Protein AF-A0A8J4DM90-F1 (afdb_monomer)

pLDDT: mean 72.05, std 23.22, range [32.38, 97.81]

Mean predicted aligned error: 19.0 Å

Organism: NCBI:txid741659

InterPro domains:
  IPR013784 Carbohydrate-binding-like fold [SSF49452] (76-162)

Radius of gyration: 31.84 Å; Cα contacts (8 Å, |Δi|>4): 241; chains: 1; bounding box: 127×38×53 Å

Secondary structure (DSSP, 8-state):
--------------------------------S---S-SSS---------------------------------TT--EEEEEEEE-TTS-B-TT-EEEEEE-TTPPPPSSS-EE--TTSEEEEEE-SEEEEEEEE-TTS--EEEEEEEE-TT-EEE--EE--

Nearest PDB structures (foldseek):
  6hif-assembly1_Y  TM=7.312E-01  e=2.676E-05  Candidatus Kuenenia stuttgartensis
  3e8v-assembly1_A  TM=6.995E-01  e=7.214E-04  Bacteroides fragilis NCTC 9343
  2bum-assembly1_B  TM=6.999E-01  e=2.292E-03  Acinetobacter baylyi ADP1
  3t63-assembly1_N  TM=6.522E-01  e=2.042E-03  Pseudomonas putida
  3mi1-assembly1_M  TM=6.617E-01  e=2.726E-03  Pseudomonas putida

Foldseek 3Di:
DDDDDDDDDDDDDDDDDDDDDDDPPPDDDDDPDPDPDPDPDDDDDDDDPDDDDDPDPDDPCDPPCVPPPPVPCPPQAWFKEKEFEAEPVRAGAFQKWKAKDFDDPADDFPDGTDTAHPRRMDMDTGHFGWIKIWIGGDPGDIDIFDRDTGHGPYYHYTYHYDD

Solvent-accessible surface area (backbone atoms only — not comparable to full-atom values): 10918 Å² total; per-residue (Å²): 143,84,87,89,85,84,86,82,84,83,89,83,82,84,90,78,89,78,82,88,82,80,86,87,74,84,80,83,76,91,80,82,89,83,82,83,90,85,89,84,85,83,83,82,92,74,90,77,89,81,80,86,85,83,91,74,91,85,72,100,71,70,82,80,75,73,71,73,61,73,62,72,80,55,78,81,40,46,8,34,43,32,36,39,32,24,38,76,87,65,46,54,37,45,57,19,38,37,28,71,40,59,46,88,89,25,62,85,69,95,64,82,60,48,65,21,38,82,74,4,35,43,75,46,78,41,66,50,33,35,28,38,32,36,38,28,44,75,96,56,71,74,40,80,48,72,77,43,79,36,45,54,74,41,76,45,80,57,72,45,72,46,127

Sequence (163 aa):
MVPPLGRADPGGGTAVRARASDAVTIRGGAMRSLMLLLVAVGVLTLGGCGAGGGSGPGDPEAPVSDASASRPAGPAGRGSVSGRVLGADGAPVAGALVQPSGVGDAPPVPELAVTTGVDGTYRWSLAPGTYQFTVTPAGGAPTEAGPVTVTAGDTVTLDVRLR

Structure (mmCIF, N/CA/C/O backbone):
data_AF-A0A8J4DM90-F1
#
_entry.id   AF-A0A8J4DM90-F1
#
loop_
_atom_site.group_PDB
_atom_site.id
_atom_site.type_symbol
_atom_site.label_atom_id
_atom_site.label_alt_id
_atom_site.label_comp_id
_atom_site.label_asym_id
_atom_site.label_entity_id
_atom_site.label_seq_id
_atom_site.pdbx_PDB_ins_code
_atom_site.Cartn_x
_atom_site.Cartn_y
_atom_site.Cartn_z
_atom_site.occupancy
_atom_site.B_iso_or_equiv
_atom_site.auth_seq_id
_atom_site.auth_comp_id
_atom_site.auth_asym_id
_atom_site.auth_atom_id
_atom_site.pdbx_PDB_model_num
ATOM 1 N N . MET A 1 1 ? 68.468 -2.203 1.927 1.00 53.66 1 MET A N 1
ATOM 2 C CA . MET A 1 1 ? 68.413 -3.674 1.805 1.00 53.66 1 MET A CA 1
ATOM 3 C C . MET A 1 1 ? 66.953 -4.098 1.903 1.00 53.66 1 MET A C 1
ATOM 5 O O . MET A 1 1 ? 66.402 -4.038 2.989 1.00 53.66 1 MET A O 1
ATOM 9 N N . VAL A 1 2 ? 66.317 -4.409 0.768 1.00 55.75 2 VAL A N 1
ATOM 10 C CA . VAL A 1 2 ? 64.961 -4.986 0.663 1.00 55.75 2 VAL A CA 1
ATOM 11 C C . VAL A 1 2 ? 64.993 -5.971 -0.517 1.00 55.75 2 VAL A C 1
ATOM 13 O O . VAL A 1 2 ? 65.257 -5.522 -1.632 1.00 55.75 2 VAL A O 1
ATOM 16 N N . PRO A 1 3 ? 64.810 -7.288 -0.303 1.00 57.16 3 PRO A N 1
ATOM 17 C CA . PRO A 1 3 ? 64.552 -8.258 -1.364 1.00 57.16 3 PRO A CA 1
ATOM 18 C C . PRO A 1 3 ? 63.030 -8.522 -1.542 1.00 57.16 3 PRO A C 1
ATOM 20 O O . PRO A 1 3 ? 62.227 -7.984 -0.781 1.00 57.16 3 PRO A O 1
ATOM 23 N N . PRO A 1 4 ? 62.623 -9.275 -2.587 1.00 69.06 4 PRO A N 1
ATOM 24 C CA . PRO A 1 4 ? 61.462 -8.951 -3.424 1.00 69.06 4 PRO A CA 1
ATOM 25 C C . PRO A 1 4 ? 60.243 -9.878 -3.254 1.00 69.06 4 PRO A C 1
ATOM 27 O O . PRO A 1 4 ? 60.351 -10.994 -2.758 1.00 69.06 4 PRO A O 1
ATOM 30 N N . LEU A 1 5 ? 59.099 -9.450 -3.795 1.00 58.00 5 LEU A N 1
ATOM 31 C CA . LEU A 1 5 ? 57.952 -10.298 -4.150 1.00 58.00 5 LEU A CA 1
ATOM 32 C C . LEU A 1 5 ? 57.612 -9.937 -5.608 1.00 58.00 5 LEU A C 1
ATOM 34 O O . LEU A 1 5 ? 57.323 -8.784 -5.903 1.00 58.00 5 LEU A O 1
ATOM 38 N N . GLY A 1 6 ? 57.810 -10.788 -6.612 1.00 44.81 6 GLY A N 1
ATOM 39 C CA . GLY A 1 6 ? 57.263 -12.136 -6.725 1.00 44.81 6 GLY A CA 1
ATOM 40 C C . GLY A 1 6 ? 56.086 -12.072 -7.704 1.00 44.81 6 GLY A C 1
ATOM 41 O O . GLY A 1 6 ? 54.938 -12.056 -7.278 1.00 44.81 6 GLY A O 1
ATOM 42 N N . ARG A 1 7 ? 56.359 -11.944 -9.013 1.00 46.97 7 ARG A N 1
ATOM 43 C CA . ARG A 1 7 ? 55.323 -12.028 -10.056 1.00 46.97 7 ARG A CA 1
ATOM 44 C C . ARG A 1 7 ? 55.176 -13.487 -10.480 1.00 46.97 7 ARG A C 1
ATOM 46 O O . ARG A 1 7 ? 56.105 -14.050 -11.051 1.00 46.97 7 ARG A O 1
ATOM 53 N N . ALA A 1 8 ? 54.017 -14.059 -10.177 1.00 49.28 8 ALA A N 1
ATOM 54 C CA . ALA A 1 8 ? 53.560 -15.339 -10.692 1.00 49.28 8 ALA A CA 1
ATOM 55 C C . ALA A 1 8 ? 52.842 -15.136 -12.040 1.00 49.28 8 ALA A C 1
ATOM 57 O O . ALA A 1 8 ? 51.947 -14.302 -12.162 1.00 49.28 8 ALA A O 1
ATOM 58 N N . ASP A 1 9 ? 53.287 -15.898 -13.029 1.00 48.28 9 ASP A N 1
ATOM 59 C CA . ASP A 1 9 ? 52.577 -16.333 -14.243 1.00 48.28 9 ASP A CA 1
ATOM 60 C C . ASP A 1 9 ? 51.888 -17.692 -13.908 1.00 48.28 9 ASP A C 1
ATOM 62 O O . ASP A 1 9 ? 52.135 -18.196 -12.805 1.00 48.28 9 ASP A O 1
ATOM 66 N N . PRO A 1 10 ? 51.201 -18.447 -14.794 1.00 60.38 10 PRO A N 1
ATOM 67 C CA . PRO A 1 10 ? 50.248 -18.191 -15.890 1.00 60.38 10 PRO A CA 1
ATOM 68 C C . PRO A 1 10 ? 48.905 -18.963 -15.719 1.00 60.38 10 PRO A C 1
ATOM 70 O O . PRO A 1 10 ? 48.790 -19.894 -14.927 1.00 60.38 10 PRO A O 1
ATOM 73 N N . GLY A 1 11 ? 47.946 -18.713 -16.623 1.00 40.47 11 GLY A N 1
ATOM 74 C CA . GLY A 1 11 ? 47.252 -19.810 -17.323 1.00 40.47 11 GLY A CA 1
ATOM 75 C C . GLY A 1 11 ? 45.833 -20.213 -16.888 1.00 40.47 11 GLY A C 1
ATOM 76 O O . GLY A 1 11 ? 45.528 -20.358 -15.711 1.00 40.47 11 GLY A O 1
ATOM 77 N N . GLY A 1 12 ? 45.001 -20.526 -17.891 1.00 38.34 12 GLY A N 1
ATOM 78 C CA . GLY A 1 12 ? 43.981 -21.576 -17.766 1.00 38.34 12 GLY A CA 1
ATOM 79 C C . GLY A 1 12 ? 42.575 -21.253 -18.281 1.00 38.34 12 GLY A C 1
ATOM 80 O O . GLY A 1 12 ? 41.860 -20.465 -17.677 1.00 38.34 12 GLY A O 1
ATOM 81 N N . GLY A 1 13 ? 42.148 -21.980 -19.322 1.00 40.53 13 GLY A N 1
ATOM 82 C CA . GLY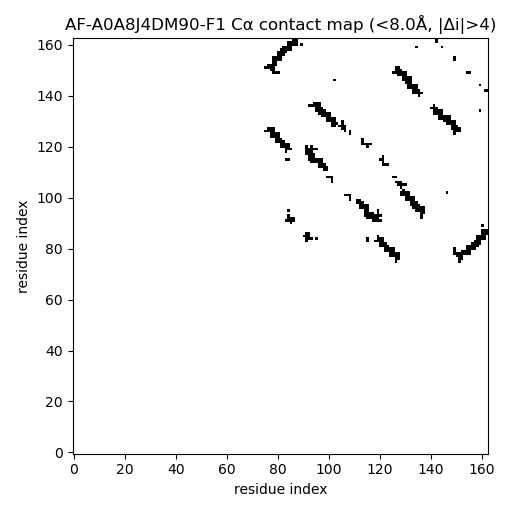 A 1 13 ? 40.737 -22.334 -19.558 1.00 40.53 13 GLY A CA 1
ATOM 83 C C . GLY A 1 13 ? 40.024 -21.495 -20.623 1.00 40.53 13 GLY A C 1
ATOM 84 O O . GLY A 1 13 ? 39.423 -20.482 -20.308 1.00 40.53 13 GLY A O 1
ATOM 85 N N . THR A 1 14 ? 40.179 -21.744 -21.926 1.00 41.62 14 THR A N 1
ATOM 86 C CA . THR A 1 14 ? 39.441 -22.730 -22.751 1.00 41.62 14 THR A CA 1
ATOM 87 C C . THR A 1 14 ? 37.936 -22.832 -22.506 1.00 41.62 14 THR A C 1
ATOM 89 O O . THR A 1 14 ? 37.507 -23.020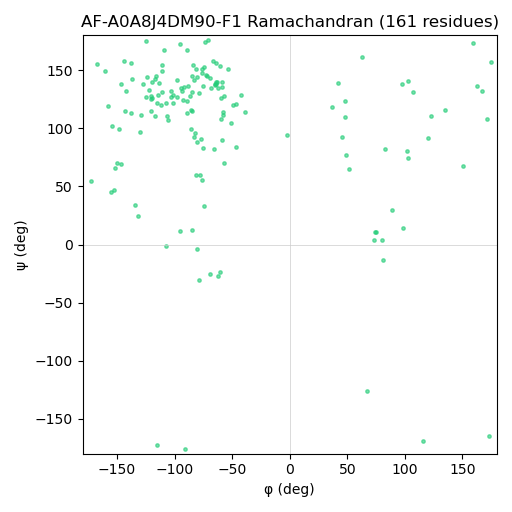 -21.375 1.00 41.62 14 THR A O 1
ATOM 92 N N . ALA A 1 15 ? 37.230 -22.969 -23.637 1.00 46.28 15 ALA A N 1
ATOM 93 C CA . ALA A 1 15 ? 35.966 -23.683 -23.836 1.00 46.28 15 ALA A CA 1
ATOM 94 C C . ALA A 1 15 ? 34.682 -22.827 -23.800 1.00 46.28 15 ALA A C 1
ATOM 96 O O . ALA A 1 15 ? 34.514 -22.014 -22.911 1.00 46.28 15 ALA A O 1
ATOM 97 N N . VAL A 1 16 ? 33.663 -22.980 -24.653 1.00 38.94 16 VAL A N 1
ATOM 98 C CA . VAL A 1 16 ? 33.408 -23.674 -25.935 1.00 38.94 16 VAL A CA 1
ATOM 99 C C . VAL A 1 16 ? 31.875 -23.727 -26.038 1.00 38.94 16 VAL A C 1
ATOM 101 O O . VAL A 1 16 ? 31.250 -24.138 -25.070 1.00 38.94 16 VAL A O 1
ATOM 104 N N . ARG A 1 17 ? 31.313 -23.434 -27.229 1.00 38.56 17 ARG A N 1
ATOM 105 C CA . ARG A 1 17 ? 29.996 -23.912 -27.741 1.00 38.56 17 ARG A CA 1
ATOM 106 C C . ARG A 1 17 ? 28.736 -23.491 -26.948 1.00 38.56 17 ARG A C 1
ATOM 108 O O . ARG A 1 17 ? 28.794 -23.142 -25.791 1.00 38.56 17 ARG A O 1
ATOM 115 N N . ALA A 1 18 ? 27.518 -23.528 -27.473 1.00 33.78 18 ALA A N 1
ATOM 116 C CA . ALA A 1 18 ? 26.964 -23.635 -28.815 1.00 33.78 18 ALA A CA 1
ATOM 117 C C . ALA A 1 18 ? 25.465 -23.287 -28.715 1.00 33.78 18 ALA A C 1
ATOM 119 O O . ALA A 1 18 ? 24.850 -23.476 -27.675 1.00 33.78 18 ALA A O 1
ATOM 120 N N . ARG A 1 19 ? 24.923 -22.831 -29.848 1.00 36.88 19 ARG A N 1
ATOM 121 C CA . ARG A 1 19 ? 23.629 -23.195 -30.453 1.00 36.88 19 ARG A CA 1
ATOM 122 C C . ARG A 1 19 ? 22.416 -23.463 -29.543 1.00 36.88 19 ARG A C 1
ATOM 124 O O . ARG A 1 19 ? 22.345 -24.485 -28.882 1.00 36.88 19 ARG A O 1
ATOM 131 N N . ALA A 1 20 ? 21.413 -22.611 -29.770 1.00 43.59 20 ALA A N 1
ATOM 132 C CA . ALA A 1 20 ? 20.047 -22.941 -30.194 1.00 43.59 20 ALA A CA 1
ATOM 133 C C . ALA A 1 20 ? 19.299 -24.056 -29.458 1.00 43.59 20 ALA A C 1
ATOM 135 O O . ALA A 1 20 ? 19.680 -25.216 -29.553 1.00 43.59 20 ALA A O 1
ATOM 136 N N . SER A 1 21 ? 18.129 -23.723 -28.913 1.00 40.28 21 SER A N 1
ATOM 137 C CA . SER A 1 21 ? 16.966 -24.618 -28.877 1.00 40.28 21 SER A CA 1
ATOM 138 C C . SER A 1 21 ? 15.686 -23.788 -28.703 1.00 40.28 21 SER A C 1
ATOM 140 O O . SER A 1 21 ? 15.563 -23.040 -27.741 1.00 40.28 21 SER A O 1
ATOM 142 N N . ASP A 1 22 ? 14.811 -23.907 -29.702 1.00 41.81 22 ASP A N 1
ATOM 143 C CA . ASP A 1 22 ? 13.343 -23.847 -29.686 1.00 41.81 22 ASP A CA 1
ATOM 144 C C . ASP A 1 22 ? 12.628 -22.702 -28.938 1.00 41.81 22 ASP A C 1
ATOM 146 O O . ASP A 1 22 ? 12.614 -22.615 -27.719 1.00 41.81 22 ASP A O 1
ATOM 150 N N . ALA A 1 23 ? 11.979 -21.750 -29.613 1.00 37.34 23 ALA A N 1
ATOM 151 C CA . ALA A 1 23 ? 10.752 -21.934 -30.401 1.00 37.34 23 ALA A CA 1
ATOM 152 C C . ALA A 1 23 ? 9.611 -22.638 -29.635 1.00 37.34 23 ALA A C 1
ATOM 154 O O . ALA A 1 23 ? 9.123 -23.684 -30.049 1.00 37.34 23 ALA A O 1
ATOM 155 N N . VAL A 1 24 ? 9.077 -22.004 -28.584 1.00 37.19 24 VAL A N 1
ATOM 156 C CA . VAL A 1 24 ? 7.698 -22.289 -28.144 1.00 37.19 24 VAL A CA 1
ATOM 157 C C . VAL A 1 24 ? 6.733 -21.610 -29.119 1.00 37.19 24 VAL A C 1
ATOM 159 O O . VAL A 1 24 ? 6.261 -20.493 -28.932 1.00 37.19 24 VAL A O 1
ATOM 162 N N . THR A 1 25 ? 6.480 -22.310 -30.224 1.00 32.47 25 THR A N 1
ATOM 163 C CA . THR A 1 25 ? 5.316 -22.098 -31.084 1.00 32.47 25 THR A CA 1
ATOM 164 C C . THR A 1 25 ? 4.147 -22.855 -30.460 1.00 32.47 25 THR A C 1
ATOM 166 O O . THR A 1 25 ? 3.981 -24.046 -30.708 1.00 32.47 25 THR A O 1
ATOM 169 N N . ILE A 1 26 ? 3.302 -22.178 -29.679 1.00 49.06 26 ILE A N 1
ATOM 170 C CA . ILE A 1 26 ? 1.935 -22.665 -29.461 1.00 49.06 26 ILE A CA 1
ATOM 171 C C . ILE A 1 26 ? 1.101 -22.182 -30.646 1.00 49.06 26 ILE A C 1
ATOM 173 O O . ILE A 1 26 ? 0.608 -21.057 -30.702 1.00 49.06 26 ILE A O 1
ATOM 177 N N . ARG A 1 27 ? 1.016 -23.053 -31.654 1.00 42.06 27 ARG A N 1
ATOM 178 C CA . ARG A 1 27 ? -0.022 -23.017 -32.684 1.00 42.06 27 ARG A CA 1
ATOM 179 C C . ARG A 1 27 ? -1.361 -23.379 -32.042 1.00 42.06 27 ARG A C 1
ATOM 181 O O . ARG A 1 27 ? -1.460 -24.398 -31.370 1.00 42.06 27 ARG A O 1
ATOM 188 N N . GLY A 1 28 ? -2.387 -22.605 -32.380 1.00 34.28 28 GLY A N 1
ATOM 189 C CA . GLY A 1 28 ? -3.797 -22.922 -32.150 1.00 34.28 28 GLY A CA 1
ATOM 190 C C . GLY A 1 28 ? -4.464 -21.830 -31.321 1.00 34.28 28 GLY A C 1
ATOM 191 O O . GLY A 1 28 ? -4.155 -21.662 -30.158 1.00 34.28 28 GLY A O 1
ATOM 192 N N . GLY A 1 29 ? -5.364 -21.011 -31.835 1.00 32.38 29 GLY A N 1
ATOM 193 C CA . GLY A 1 29 ? -6.030 -20.993 -33.122 1.00 32.38 29 GLY A CA 1
ATOM 194 C C . GLY A 1 29 ? -7.183 -20.004 -32.980 1.00 32.38 29 GLY A C 1
ATOM 195 O O . GLY A 1 29 ? -7.903 -20.041 -31.994 1.00 32.38 29 GLY A O 1
ATOM 196 N N . ALA A 1 30 ? -7.304 -19.102 -33.949 1.00 45.19 30 ALA A N 1
ATOM 197 C CA . ALA A 1 30 ? -8.542 -18.414 -34.303 1.00 45.19 30 ALA A CA 1
ATOM 198 C C . ALA A 1 30 ? -9.375 -17.767 -33.173 1.00 45.19 30 ALA A C 1
ATOM 200 O O . ALA A 1 30 ? -10.470 -18.223 -32.881 1.00 45.19 30 ALA A O 1
ATOM 201 N N . MET A 1 31 ? -8.958 -16.603 -32.668 1.00 42.41 31 MET A N 1
ATOM 202 C CA . MET A 1 31 ? -9.937 -15.522 -32.443 1.00 42.41 31 MET A CA 1
ATOM 203 C C . MET A 1 31 ? -9.283 -14.140 -32.515 1.00 42.41 31 MET A C 1
ATOM 205 O O . MET A 1 31 ? -9.479 -13.257 -31.688 1.00 42.41 31 MET A O 1
ATOM 209 N N . ARG A 1 32 ? -8.469 -13.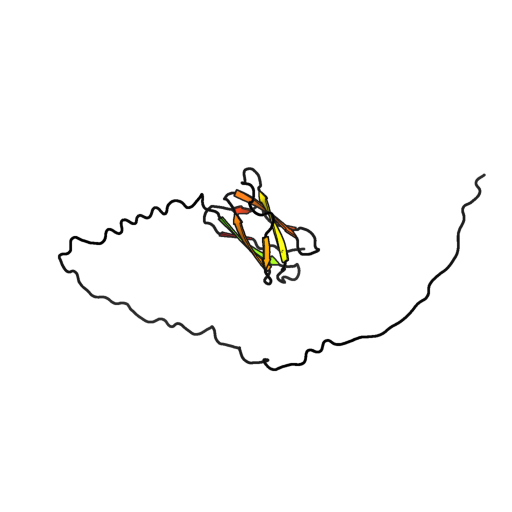941 -33.556 1.00 51.19 32 ARG A N 1
ATOM 210 C CA . ARG A 1 32 ? -8.226 -12.590 -34.061 1.00 51.19 32 ARG A CA 1
ATOM 211 C C . ARG A 1 32 ? -9.581 -12.088 -34.574 1.00 51.19 32 ARG A C 1
ATOM 213 O O . ARG A 1 32 ? -10.257 -12.819 -35.291 1.00 51.19 32 ARG A O 1
ATOM 220 N N . SER A 1 33 ? -9.906 -10.831 -34.299 1.00 45.25 33 SER A N 1
ATOM 221 C CA . SER A 1 33 ? -10.720 -10.000 -35.200 1.00 45.25 33 SER A CA 1
ATOM 222 C C . SER A 1 33 ? -12.229 -9.819 -34.967 1.00 45.25 33 SER A C 1
ATOM 224 O O . SER A 1 33 ? -12.865 -9.261 -35.857 1.00 45.25 33 SER A O 1
ATOM 226 N N . LEU A 1 34 ? -12.828 -10.155 -33.817 1.00 46.47 34 LEU A N 1
ATOM 227 C CA . LEU A 1 34 ? -14.250 -9.814 -33.615 1.00 46.47 34 LEU A CA 1
ATOM 228 C C . LEU A 1 34 ? -14.652 -9.564 -32.156 1.00 46.47 34 LEU A C 1
ATOM 230 O O . LEU A 1 34 ? -15.398 -10.340 -31.578 1.00 46.47 34 LEU A O 1
ATOM 234 N N . MET A 1 35 ? -14.194 -8.456 -31.570 1.00 39.84 35 MET A N 1
ATOM 235 C CA . MET A 1 35 ? -14.988 -7.758 -30.544 1.00 39.84 35 MET A CA 1
ATOM 236 C C . MET A 1 35 ? -14.600 -6.273 -30.453 1.00 39.84 35 MET A C 1
ATOM 238 O O . MET A 1 35 ? -14.391 -5.706 -29.386 1.00 39.84 35 MET A O 1
ATOM 242 N N . LEU A 1 36 ? -14.468 -5.636 -31.618 1.00 45.75 36 LEU A N 1
ATOM 243 C CA . LEU A 1 36 ? -14.658 -4.194 -31.735 1.00 45.75 36 LEU A CA 1
ATOM 244 C C . LEU A 1 36 ? -16.125 -3.881 -31.363 1.00 45.75 36 LEU A C 1
ATOM 246 O O . LEU A 1 36 ? -17.028 -4.571 -31.828 1.00 45.75 36 LEU A O 1
ATOM 250 N N . LEU A 1 37 ? -16.348 -2.781 -30.633 1.00 42.59 37 LEU A N 1
ATOM 251 C CA . LEU A 1 37 ? -17.508 -1.890 -30.840 1.00 42.59 37 LEU A CA 1
ATOM 252 C C . LEU A 1 37 ? -18.858 -2.141 -30.109 1.00 42.59 37 LEU A C 1
ATOM 254 O O . LEU A 1 37 ? -19.881 -1.733 -30.649 1.00 42.59 37 LEU A O 1
ATOM 258 N N . LEU A 1 38 ? -18.934 -2.721 -28.897 1.00 44.75 38 LEU A N 1
ATOM 259 C CA . LEU A 1 38 ? -20.253 -3.014 -28.269 1.00 44.75 38 LEU A CA 1
ATOM 260 C C . LEU A 1 38 ? -20.473 -2.664 -26.777 1.00 44.75 38 LEU A C 1
ATOM 262 O O . LEU A 1 38 ? -21.244 -3.340 -26.108 1.00 44.75 38 LEU A O 1
ATOM 266 N N . VAL A 1 39 ? -19.896 -1.584 -26.231 1.00 43.72 39 VAL A N 1
ATOM 267 C CA . VAL A 1 39 ? -20.332 -1.078 -24.895 1.00 43.72 39 VAL A CA 1
ATOM 268 C C . VAL A 1 39 ? -20.586 0.439 -24.880 1.00 43.72 39 VAL A C 1
ATOM 270 O O . VAL A 1 39 ? -20.505 1.087 -23.846 1.00 43.72 39 VAL A O 1
ATOM 273 N N . ALA A 1 40 ? -20.898 1.035 -26.036 1.00 44.91 40 ALA A N 1
ATOM 274 C CA . ALA A 1 40 ? -21.134 2.480 -26.148 1.00 44.91 40 ALA A CA 1
ATOM 275 C C . ALA A 1 40 ? -22.607 2.897 -26.365 1.00 44.91 40 ALA A C 1
ATOM 277 O O . ALA A 1 40 ? -22.861 4.093 -26.452 1.00 44.91 40 ALA A O 1
ATOM 278 N N . VAL A 1 41 ? -23.592 1.985 -26.469 1.00 52.06 41 VAL A N 1
ATOM 279 C CA . VAL A 1 41 ? -24.961 2.372 -26.907 1.00 52.06 41 VAL A CA 1
ATOM 280 C C . VAL A 1 41 ? -26.102 1.564 -26.256 1.00 52.06 41 VAL A C 1
ATOM 282 O O . VAL A 1 41 ? -26.812 0.815 -26.916 1.00 52.06 41 VAL A O 1
ATOM 285 N N . GLY A 1 42 ? -26.349 1.743 -24.960 1.00 44.09 42 GLY A N 1
ATOM 286 C CA . GLY A 1 42 ? -27.602 1.293 -24.330 1.00 44.09 42 GLY A CA 1
ATOM 287 C C . GLY A 1 42 ? -27.500 1.446 -22.821 1.00 44.09 42 GLY A C 1
ATOM 288 O O . GLY A 1 42 ? -26.693 0.773 -22.202 1.00 44.09 42 GLY A O 1
ATOM 289 N N . VAL A 1 43 ? -28.175 2.392 -22.176 1.00 50.50 43 VAL A N 1
ATOM 290 C CA . VAL A 1 43 ? -29.637 2.501 -22.059 1.00 50.50 43 VAL A CA 1
ATOM 291 C C . VAL A 1 43 ? -29.987 3.996 -21.990 1.00 50.50 43 VAL A C 1
ATOM 293 O O . VAL A 1 43 ? -29.622 4.682 -21.045 1.00 50.50 43 VAL A O 1
ATOM 296 N N . LEU A 1 44 ? -30.410 4.612 -23.094 1.00 47.12 44 LEU A N 1
ATOM 297 C CA . LEU A 1 44 ? -31.807 4.893 -23.450 1.00 47.12 44 LEU A CA 1
ATOM 298 C C . LEU A 1 44 ? -32.661 5.465 -22.300 1.00 47.12 44 LEU A C 1
ATOM 300 O O . LEU A 1 44 ? -33.296 4.753 -21.528 1.00 47.12 44 LEU A O 1
ATOM 304 N N . THR A 1 45 ? -32.692 6.793 -22.258 1.00 56.22 45 THR A N 1
ATOM 305 C CA . THR A 1 45 ? -33.640 7.637 -21.535 1.00 56.22 45 THR A CA 1
ATOM 306 C C . THR A 1 45 ? -35.078 7.378 -22.002 1.00 56.22 45 THR A C 1
ATOM 308 O O . THR A 1 45 ? -35.467 7.808 -23.087 1.00 56.22 45 THR A O 1
ATOM 311 N N . LEU A 1 46 ? -35.883 6.724 -21.167 1.00 63.56 46 LEU A N 1
ATOM 312 C CA . LEU A 1 46 ? -37.342 6.861 -21.147 1.00 63.56 46 LEU A CA 1
ATOM 313 C C . LEU A 1 46 ? -37.671 7.364 -19.733 1.00 63.56 46 LEU A C 1
ATOM 315 O O . LEU A 1 46 ? -37.296 6.739 -18.753 1.00 63.56 46 LEU A O 1
ATOM 319 N N . GLY A 1 47 ? -38.200 8.569 -19.544 1.00 54.28 47 GLY A N 1
ATOM 320 C CA . GLY A 1 47 ? -39.523 8.933 -20.033 1.00 54.28 47 GLY A CA 1
ATOM 321 C C . GLY A 1 47 ? -40.552 8.432 -19.021 1.00 54.28 47 GLY A C 1
ATOM 322 O O . GLY A 1 47 ? -41.098 7.350 -19.190 1.00 54.28 47 GLY A O 1
ATOM 323 N N . GLY A 1 48 ? -40.773 9.200 -17.950 1.00 44.22 48 GLY A N 1
ATOM 324 C CA . GLY A 1 48 ? -41.687 8.817 -16.875 1.00 44.22 48 GLY A CA 1
ATOM 325 C C . GLY A 1 48 ? -41.915 9.914 -15.835 1.00 44.22 48 GLY A C 1
ATOM 326 O O . GLY A 1 48 ? -41.719 9.679 -14.650 1.00 44.22 48 GLY A O 1
ATOM 327 N N . CYS A 1 49 ? -42.335 11.114 -16.250 1.00 55.88 49 CYS A N 1
ATOM 328 C CA . CYS A 1 49 ? -43.065 12.002 -15.340 1.00 55.88 49 CYS A CA 1
ATOM 329 C C . CYS A 1 49 ? -44.506 11.485 -15.241 1.00 55.88 49 CYS A C 1
ATOM 331 O O . CYS A 1 49 ? -45.360 11.850 -16.045 1.00 55.88 49 CYS A O 1
ATOM 333 N N . GLY A 1 50 ? -44.760 10.602 -14.277 1.00 44.00 50 GLY A N 1
ATOM 334 C CA . GLY A 1 50 ? -46.109 10.250 -13.848 1.00 44.00 50 GLY A CA 1
ATOM 335 C C . GLY A 1 50 ? -46.586 11.253 -12.803 1.00 44.00 50 GLY A C 1
ATOM 336 O O . GLY A 1 50 ? -46.203 11.163 -11.641 1.00 44.00 50 GLY A O 1
ATOM 337 N N . ALA A 1 51 ? -47.394 12.220 -13.230 1.00 54.91 51 ALA A N 1
ATOM 338 C CA . ALA A 1 51 ? -48.230 13.026 -12.352 1.00 54.91 51 ALA A CA 1
ATOM 339 C C . ALA A 1 51 ? -49.617 12.368 -12.235 1.00 54.91 51 ALA A C 1
ATOM 341 O O . ALA A 1 51 ? -50.201 11.984 -13.246 1.00 54.91 51 ALA A O 1
ATOM 342 N N . GLY A 1 52 ? -50.141 12.300 -11.008 1.00 43.47 52 GLY A N 1
ATOM 343 C 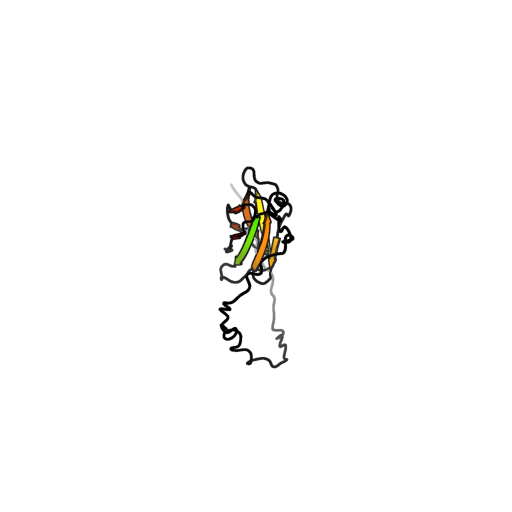CA . GLY A 1 52 ? -51.499 11.852 -10.668 1.00 43.47 52 GLY A CA 1
ATOM 344 C C . GLY A 1 52 ?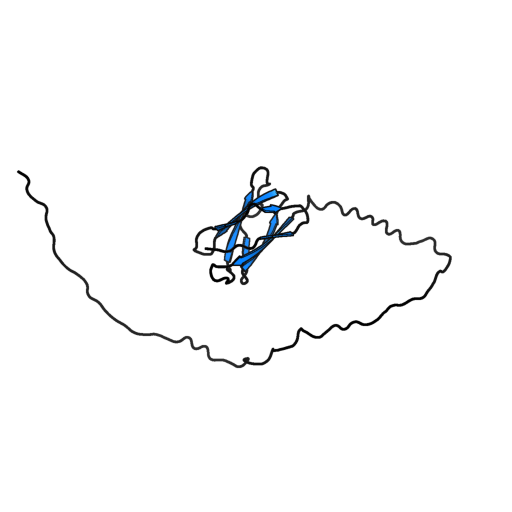 -51.509 10.473 -10.003 1.00 43.47 52 GLY A C 1
ATOM 345 O O . GLY A 1 52 ? -50.881 9.549 -10.493 1.00 43.47 52 GLY A O 1
ATOM 346 N N . GLY A 1 53 ? -52.175 10.229 -8.880 1.00 45.47 53 GLY A N 1
ATOM 347 C CA . GLY A 1 53 ? -53.044 11.031 -8.024 1.00 45.47 53 GLY A CA 1
ATOM 348 C C . GLY A 1 53 ? -53.602 10.098 -6.937 1.00 45.47 53 GLY A C 1
ATOM 349 O O . GLY A 1 53 ? -53.636 8.886 -7.138 1.00 45.47 53 GLY A O 1
ATOM 350 N N . GLY A 1 54 ? -54.027 10.641 -5.794 1.00 39.06 54 GLY A N 1
ATOM 351 C CA . GLY A 1 54 ? -54.738 9.858 -4.777 1.00 39.06 54 GLY A CA 1
ATOM 352 C C . GLY A 1 54 ? -54.542 10.353 -3.349 1.00 39.06 54 GLY A C 1
ATOM 353 O O . GLY A 1 54 ? -53.932 9.668 -2.539 1.00 39.06 54 GLY A O 1
ATOM 354 N N . SER A 1 55 ? -55.067 11.532 -3.017 1.00 48.16 55 SER A N 1
ATOM 355 C CA . SER A 1 55 ? -55.298 11.906 -1.617 1.00 48.16 55 SER A CA 1
ATOM 356 C C . SER A 1 55 ? -56.606 11.257 -1.162 1.00 48.16 55 SER A C 1
ATOM 358 O O . SER A 1 55 ? -57.678 11.832 -1.329 1.00 48.16 55 SER A O 1
ATOM 360 N N . GLY A 1 56 ? -56.525 10.027 -0.657 1.00 48.16 56 GLY A N 1
ATOM 361 C CA . GLY A 1 56 ? -57.615 9.392 0.084 1.00 48.16 56 GLY A CA 1
ATOM 362 C C . GLY A 1 56 ? -57.556 9.816 1.558 1.00 48.16 56 GLY A C 1
ATOM 363 O O . GLY A 1 56 ? -56.474 9.769 2.143 1.00 48.16 56 GLY A O 1
ATOM 364 N N . PRO A 1 57 ? -58.661 10.261 2.178 1.00 64.06 57 PRO A N 1
ATOM 365 C CA . PRO A 1 57 ? -58.694 10.511 3.608 1.00 64.06 57 PRO A CA 1
ATOM 366 C C . PRO A 1 57 ? -59.017 9.212 4.354 1.00 64.06 57 PRO A C 1
ATOM 368 O O . PRO A 1 57 ? -60.126 8.696 4.245 1.00 64.06 57 PRO A O 1
ATOM 371 N N . GLY A 1 58 ? -58.061 8.735 5.152 1.00 53.84 58 GLY A N 1
ATOM 372 C CA . GLY A 1 58 ? -58.316 7.781 6.230 1.00 53.84 58 GLY A CA 1
ATOM 373 C C . GLY A 1 58 ? -57.574 6.460 6.105 1.00 53.84 58 GLY A C 1
ATOM 374 O O . GLY A 1 58 ? -58.128 5.523 5.562 1.00 53.84 58 GLY A O 1
ATOM 375 N N . ASP A 1 59 ? -56.384 6.402 6.708 1.00 51.97 59 ASP A N 1
ATOM 376 C CA . ASP A 1 59 ? -55.825 5.200 7.340 1.00 51.97 59 ASP A CA 1
ATOM 377 C C . ASP A 1 59 ? -54.820 5.653 8.424 1.00 51.97 59 ASP A C 1
ATOM 379 O O . ASP A 1 59 ? -53.709 6.079 8.096 1.00 51.97 59 ASP A O 1
ATOM 383 N N . PRO A 1 60 ? -55.173 5.638 9.724 1.00 63.72 60 PRO A N 1
ATOM 384 C CA . PRO A 1 60 ? -54.223 5.878 10.806 1.00 63.72 60 PRO A CA 1
ATOM 385 C C . PRO A 1 60 ? -53.432 4.602 11.136 1.00 63.72 60 PRO A C 1
ATOM 387 O O . PRO A 1 60 ? -53.483 4.125 12.258 1.00 63.72 60 PRO A O 1
ATOM 390 N N . GLU A 1 61 ? -52.697 4.061 10.168 1.00 54.62 61 GLU A N 1
ATOM 391 C CA . GLU A 1 61 ? -51.546 3.174 10.399 1.00 54.62 61 GLU A CA 1
ATOM 392 C C . GLU A 1 61 ? -50.582 3.322 9.216 1.00 54.62 61 GLU A C 1
ATOM 394 O O . GLU A 1 61 ? -50.355 2.415 8.417 1.00 54.62 61 GLU A O 1
ATOM 399 N N . ALA A 1 62 ? -49.996 4.514 9.082 1.00 56.09 62 ALA A N 1
ATOM 400 C CA . ALA A 1 62 ? -48.739 4.609 8.358 1.00 56.09 62 ALA A CA 1
ATOM 401 C C . ALA A 1 62 ? -47.730 3.712 9.099 1.00 56.09 62 ALA A C 1
ATOM 403 O O . ALA A 1 62 ? -47.572 3.890 10.312 1.00 56.09 62 ALA A O 1
ATOM 404 N N . PRO A 1 63 ? -47.050 2.759 8.432 1.00 55.50 63 PRO A N 1
ATOM 405 C CA . PRO A 1 63 ? -45.961 2.044 9.071 1.00 55.50 63 PRO A CA 1
ATOM 406 C C . PRO A 1 63 ? -44.949 3.095 9.514 1.00 55.50 63 PRO A C 1
ATOM 408 O O . PRO A 1 63 ? -44.374 3.798 8.677 1.00 55.50 63 PRO A O 1
ATOM 411 N N . VAL A 1 64 ? -44.782 3.236 10.830 1.00 56.81 64 VAL A N 1
ATOM 412 C CA . VAL A 1 64 ? -43.770 4.090 11.443 1.00 56.81 64 VAL A CA 1
ATOM 413 C C . VAL A 1 64 ? -42.410 3.609 10.963 1.00 56.81 64 VAL A C 1
ATOM 415 O O . VAL A 1 64 ? -41.764 2.747 11.550 1.00 56.81 64 VAL A O 1
ATOM 418 N N . SER A 1 65 ? -41.952 4.168 9.849 1.00 51.69 65 SER A N 1
ATOM 419 C CA . SER A 1 65 ? -40.552 4.104 9.463 1.00 51.69 65 SER A CA 1
ATOM 420 C C . SER A 1 65 ? -39.788 5.104 10.329 1.00 51.69 65 SER A C 1
ATOM 422 O O . SER A 1 65 ? -39.044 5.935 9.828 1.00 51.69 65 SER A O 1
ATOM 424 N N . ASP A 1 66 ? -39.920 4.963 11.652 1.00 55.50 66 ASP A N 1
ATOM 425 C CA . ASP A 1 66 ? -38.981 5.464 12.654 1.00 55.50 66 ASP A CA 1
ATOM 426 C C . ASP A 1 66 ? -37.713 4.597 12.674 1.00 55.50 66 ASP A C 1
ATOM 428 O O . ASP A 1 66 ? -37.013 4.478 13.675 1.00 55.50 66 ASP A O 1
ATOM 432 N N . ALA A 1 67 ? -37.319 4.067 11.515 1.00 53.47 67 ALA A N 1
ATOM 433 C CA . ALA A 1 67 ? -35.918 3.866 11.227 1.00 53.47 67 ALA A CA 1
ATOM 434 C C . ALA A 1 67 ? -35.314 5.227 10.840 1.00 53.47 67 ALA A C 1
ATOM 436 O O . ALA A 1 67 ? -34.659 5.377 9.809 1.00 53.47 67 ALA A O 1
ATOM 437 N N . SER A 1 68 ? -35.390 6.179 11.778 1.00 50.00 68 SER A N 1
ATOM 438 C CA . SER A 1 68 ? -34.184 6.885 12.193 1.00 50.00 68 SER A CA 1
ATOM 439 C C . SER A 1 68 ? -33.208 5.815 12.683 1.00 50.00 68 SER A C 1
ATOM 441 O O . SER A 1 68 ? -32.924 5.651 13.867 1.00 50.00 68 SER A O 1
ATOM 443 N N . ALA A 1 69 ? -32.701 5.023 11.739 1.00 53.94 69 ALA A N 1
ATOM 444 C CA . ALA A 1 69 ? -31.448 4.355 11.894 1.00 53.94 69 ALA A CA 1
ATOM 445 C C . ALA A 1 69 ? -30.446 5.506 11.925 1.00 53.94 69 ALA A C 1
ATOM 447 O O . ALA A 1 69 ? -29.767 5.810 10.946 1.00 53.94 69 ALA A O 1
ATOM 448 N N . SER A 1 70 ? -30.305 6.107 13.107 1.00 49.00 70 SER A N 1
ATOM 449 C CA . SER A 1 70 ? -28.981 6.230 13.685 1.00 49.00 70 SER A CA 1
ATOM 450 C C . SER A 1 70 ? -28.367 4.847 13.527 1.00 49.00 70 SER A C 1
ATOM 452 O O . SER A 1 70 ? -28.534 3.982 14.385 1.00 49.00 70 SER A O 1
ATOM 454 N N . ARG A 1 71 ? -27.802 4.573 12.341 1.00 54.47 71 ARG A N 1
ATOM 455 C CA . ARG A 1 71 ? -27.064 3.351 12.075 1.00 54.47 71 ARG A CA 1
ATOM 456 C C . ARG A 1 71 ? -26.125 3.282 13.265 1.00 54.47 71 ARG A C 1
ATOM 458 O O . ARG A 1 71 ? -25.409 4.271 13.455 1.00 54.47 71 ARG A O 1
ATOM 465 N N . PRO A 1 72 ? -26.179 2.226 14.100 1.00 51.22 72 PRO A N 1
ATOM 466 C CA . PRO A 1 72 ? -25.229 2.095 15.189 1.00 51.22 72 PRO A CA 1
ATOM 467 C C . PRO A 1 72 ? -23.885 2.388 14.555 1.00 51.22 72 PRO A C 1
ATOM 469 O O . PRO A 1 72 ? -23.606 1.789 13.509 1.00 51.22 72 PRO A O 1
ATOM 472 N N . ALA A 1 73 ? -23.170 3.404 15.051 1.00 54.00 73 ALA A N 1
ATOM 473 C CA . ALA A 1 73 ? -21.874 3.757 14.506 1.00 54.00 73 ALA A CA 1
ATOM 474 C C . ALA A 1 73 ? -21.102 2.442 14.490 1.00 54.00 73 ALA A C 1
ATOM 476 O O . ALA A 1 73 ? -20.805 1.884 15.549 1.00 54.00 73 ALA A O 1
ATOM 477 N N . GLY A 1 74 ? -20.950 1.866 13.292 1.00 48.56 74 GLY A N 1
ATOM 478 C CA . GLY A 1 74 ? -20.302 0.576 13.132 1.00 48.56 74 GLY A CA 1
ATOM 479 C C . GLY A 1 74 ? -18.944 0.677 13.815 1.00 48.56 74 GLY A C 1
ATOM 480 O O . GLY A 1 74 ? -18.424 1.796 13.897 1.00 48.56 74 GLY A O 1
ATOM 481 N N . PRO A 1 75 ? -18.405 -0.440 14.338 1.00 53.22 75 PRO A N 1
ATOM 482 C CA . PRO A 1 75 ? -17.203 -0.443 15.175 1.00 53.22 75 PRO A CA 1
ATOM 483 C C . PRO A 1 75 ? -16.204 0.565 14.619 1.00 53.22 75 PRO A C 1
ATOM 485 O O . PRO A 1 75 ? -15.832 0.401 13.458 1.00 53.22 75 PRO A O 1
ATOM 488 N N . ALA A 1 76 ? -15.934 1.629 15.397 1.00 60.84 76 ALA A N 1
ATOM 489 C CA . ALA A 1 76 ? -15.218 2.856 15.021 1.00 60.84 76 ALA A CA 1
ATOM 490 C C . ALA A 1 76 ? -14.703 2.812 13.575 1.00 60.84 76 ALA A C 1
ATOM 492 O O . ALA A 1 76 ? -13.678 2.183 13.310 1.00 60.84 76 ALA A O 1
ATOM 493 N N . GLY A 1 77 ? -15.498 3.362 12.648 1.00 79.94 77 GLY A N 1
ATOM 494 C CA . GLY A 1 77 ? -15.407 3.061 11.219 1.00 79.94 77 GLY A CA 1
ATOM 495 C C . GLY A 1 77 ? -13.969 2.999 10.701 1.00 79.94 77 GLY A C 1
ATOM 496 O O . GLY A 1 77 ? -13.171 3.905 10.920 1.00 79.94 77 GLY A O 1
ATOM 497 N N . ARG A 1 78 ? -13.618 1.915 10.009 1.00 89.69 78 ARG A N 1
ATOM 498 C CA . ARG A 1 78 ? -12.347 1.838 9.280 1.00 89.69 78 ARG A CA 1
ATOM 499 C C . ARG A 1 78 ? -12.415 2.749 8.058 1.00 89.69 78 ARG A C 1
ATOM 501 O O . ARG A 1 78 ? -13.474 2.877 7.441 1.00 89.69 78 ARG A O 1
ATOM 508 N N . GLY A 1 79 ? -11.295 3.363 7.706 1.00 93.06 79 GLY A N 1
ATOM 509 C CA . GLY A 1 79 ? -11.115 3.954 6.385 1.00 93.06 79 GLY A CA 1
ATOM 510 C C . GLY A 1 79 ? -10.540 2.923 5.421 1.00 93.06 79 GLY A C 1
ATOM 511 O O . GLY A 1 79 ? -10.104 1.839 5.823 1.00 93.06 79 GLY A O 1
ATOM 512 N N . SER A 1 80 ? -10.564 3.228 4.131 1.00 93.56 80 SER A N 1
ATOM 513 C CA . SER A 1 80 ? -9.969 2.380 3.101 1.00 93.56 80 SER A CA 1
ATOM 514 C C . SER A 1 80 ? -8.881 3.127 2.345 1.00 93.56 80 SER A C 1
ATOM 516 O O . SER A 1 80 ? -9.039 4.296 2.021 1.00 93.56 80 SER A O 1
ATOM 518 N N . VAL A 1 81 ? -7.785 2.444 2.042 1.00 96.00 81 VAL A N 1
ATOM 519 C CA . VAL A 1 81 ? -6.746 2.925 1.132 1.00 96.00 81 VAL A CA 1
ATOM 520 C C . VAL A 1 81 ? -6.740 2.002 -0.070 1.00 96.00 81 VAL A C 1
ATOM 522 O O . VAL A 1 81 ? -6.712 0.783 0.084 1.00 96.00 81 VAL A O 1
ATOM 525 N N . SER A 1 82 ? -6.808 2.562 -1.267 1.00 96.62 82 SER A N 1
ATOM 526 C CA . SER A 1 82 ? -6.760 1.798 -2.512 1.00 96.62 82 SER A CA 1
ATOM 527 C C . SER A 1 82 ? -5.887 2.494 -3.532 1.00 96.62 82 SER A C 1
ATOM 529 O O . SER A 1 82 ? -5.731 3.706 -3.484 1.00 96.62 82 SER A O 1
ATOM 531 N N . GLY A 1 83 ? -5.352 1.759 -4.490 1.00 96.75 83 GLY A N 1
ATOM 532 C CA . GLY A 1 83 ? -4.599 2.374 -5.573 1.00 96.75 83 GLY A CA 1
ATOM 533 C C . GLY A 1 83 ? -3.940 1.344 -6.458 1.00 96.75 83 GLY A C 1
ATOM 534 O O . GLY A 1 83 ? -4.283 0.159 -6.415 1.00 96.75 83 GLY A O 1
ATOM 535 N N . ARG A 1 84 ? -2.997 1.814 -7.268 1.00 97.56 84 ARG A N 1
ATOM 536 C CA . ARG A 1 84 ? -2.193 0.995 -8.170 1.00 97.56 84 ARG A CA 1
ATOM 537 C C . ARG A 1 84 ? -0.709 1.186 -7.925 1.00 97.56 84 ARG A C 1
ATOM 539 O O . ARG A 1 84 ? -0.237 2.293 -7.681 1.00 97.56 84 ARG A O 1
ATOM 546 N N . VAL A 1 85 ? 0.033 0.098 -8.068 1.00 97.56 85 VAL A N 1
ATOM 547 C CA . VAL A 1 85 ? 1.490 0.112 -8.135 1.00 97.56 85 VAL A CA 1
ATOM 548 C C . VAL A 1 85 ? 1.902 -0.038 -9.591 1.00 97.56 85 VAL A C 1
ATOM 550 O O . VAL A 1 85 ? 1.537 -1.008 -10.259 1.00 97.56 85 VAL A O 1
ATOM 553 N N . LEU A 1 86 ? 2.649 0.945 -10.079 1.00 97.31 86 LEU A N 1
ATOM 554 C CA . LEU A 1 86 ? 3.154 1.011 -11.443 1.00 97.31 86 LEU A CA 1
ATOM 555 C C . LEU A 1 86 ? 4.685 0.966 -11.437 1.00 97.31 86 LEU A C 1
ATOM 557 O O . LEU A 1 86 ? 5.331 1.528 -10.552 1.00 97.31 86 LEU A O 1
ATOM 561 N N . GLY A 1 87 ? 5.264 0.323 -12.443 1.00 94.88 87 GLY A N 1
ATOM 562 C CA . GLY A 1 87 ? 6.693 0.348 -12.715 1.00 94.88 87 GLY A CA 1
ATOM 563 C C . GLY A 1 87 ? 7.132 1.687 -13.305 1.00 94.88 87 GLY A C 1
ATOM 564 O O . GLY A 1 87 ? 6.310 2.550 -13.636 1.00 94.88 87 GLY A O 1
ATOM 565 N N . ALA A 1 88 ? 8.443 1.853 -13.472 1.00 92.31 88 ALA A N 1
ATOM 566 C CA . ALA A 1 88 ? 9.026 3.044 -14.093 1.00 92.31 88 ALA A CA 1
ATOM 567 C C . ALA A 1 88 ? 8.582 3.233 -15.560 1.00 92.31 88 ALA A C 1
ATOM 569 O O . ALA A 1 88 ? 8.508 4.356 -16.053 1.00 92.31 88 ALA A O 1
ATOM 570 N N . ASP A 1 89 ? 8.240 2.139 -16.237 1.00 92.69 89 ASP A N 1
ATOM 571 C CA . ASP A 1 89 ? 7.674 2.086 -17.589 1.00 92.69 89 ASP A CA 1
ATOM 572 C C . ASP A 1 89 ? 6.159 2.367 -17.634 1.00 92.69 89 ASP A C 1
ATOM 574 O O . ASP A 1 89 ? 5.566 2.438 -18.710 1.00 92.69 89 ASP A O 1
ATOM 578 N N . GLY A 1 90 ? 5.522 2.542 -16.472 1.00 93.81 90 GLY A N 1
ATOM 579 C CA . GLY A 1 90 ? 4.080 2.715 -16.337 1.00 93.81 90 GLY A CA 1
ATOM 580 C C . GLY A 1 90 ? 3.280 1.413 -16.400 1.00 93.81 90 GLY A C 1
ATOM 581 O O . GLY A 1 90 ? 2.050 1.477 -16.346 1.00 93.81 90 GLY A O 1
ATOM 582 N N . ALA A 1 91 ? 3.930 0.248 -16.487 1.00 96.00 91 ALA A N 1
ATOM 583 C CA . ALA A 1 91 ? 3.249 -1.041 -16.451 1.00 96.00 91 ALA A CA 1
ATOM 584 C C . ALA A 1 91 ? 2.751 -1.362 -15.029 1.00 96.00 91 ALA A C 1
ATOM 586 O O . ALA A 1 91 ? 3.405 -0.993 -14.051 1.00 96.00 91 ALA A O 1
ATOM 587 N N . PRO A 1 92 ? 1.607 -2.049 -14.870 1.00 97.00 92 PRO A N 1
ATOM 588 C CA . PRO A 1 92 ? 1.156 -2.500 -13.559 1.00 97.00 92 PRO A CA 1
ATOM 589 C C . PRO A 1 92 ? 2.110 -3.540 -12.967 1.00 97.00 92 PRO A C 1
ATOM 591 O O . PRO A 1 92 ? 2.551 -4.459 -13.658 1.00 97.00 92 PRO A O 1
ATOM 594 N N . VAL A 1 93 ? 2.394 -3.421 -11.670 1.00 96.81 93 VAL A N 1
ATOM 595 C CA . VAL A 1 93 ? 3.283 -4.342 -10.953 1.00 96.81 93 VAL A CA 1
ATOM 596 C C . VAL A 1 93 ? 2.454 -5.262 -10.074 1.00 96.81 93 VAL A C 1
ATOM 598 O O . VAL A 1 93 ? 1.931 -4.854 -9.037 1.00 96.81 93 VAL A O 1
ATOM 601 N N . ALA A 1 94 ? 2.357 -6.519 -10.490 1.00 96.88 94 ALA A N 1
ATOM 602 C CA . ALA A 1 94 ? 1.716 -7.579 -9.727 1.00 96.88 94 ALA A CA 1
ATOM 603 C C . ALA A 1 94 ? 2.649 -8.150 -8.655 1.00 96.88 94 ALA A C 1
ATOM 605 O O . ALA A 1 94 ? 3.866 -8.189 -8.838 1.00 96.88 94 ALA A O 1
ATOM 606 N N . GLY A 1 95 ? 2.083 -8.645 -7.555 1.00 95.50 95 GLY A N 1
ATOM 607 C CA . GLY A 1 95 ? 2.866 -9.335 -6.531 1.00 95.50 95 GLY A CA 1
ATOM 608 C C . GLY A 1 95 ? 3.736 -8.422 -5.660 1.00 95.50 95 GLY A C 1
ATOM 609 O O . GLY A 1 95 ? 4.584 -8.924 -4.927 1.00 95.50 95 GLY A O 1
ATOM 610 N N . ALA A 1 96 ? 3.565 -7.100 -5.732 1.00 96.81 96 ALA A N 1
ATOM 611 C CA . ALA A 1 96 ? 4.273 -6.168 -4.864 1.00 96.81 96 ALA A CA 1
ATOM 612 C C . ALA A 1 96 ? 3.662 -6.184 -3.460 1.00 96.81 96 ALA A C 1
ATOM 614 O O . ALA A 1 96 ? 2.441 -6.166 -3.306 1.00 96.81 96 ALA A O 1
ATOM 615 N N . LEU A 1 97 ? 4.515 -6.192 -2.439 1.00 96.50 97 LEU A N 1
ATOM 616 C CA . LEU A 1 97 ? 4.116 -6.094 -1.041 1.00 96.50 97 LEU A CA 1
ATOM 617 C C . LEU A 1 97 ? 3.950 -4.625 -0.670 1.00 96.50 97 LEU A C 1
ATOM 619 O O . LEU A 1 97 ? 4.917 -3.871 -0.660 1.00 96.50 97 LEU A O 1
ATOM 623 N N . VAL A 1 98 ? 2.729 -4.225 -0.349 1.00 96.44 98 VAL A N 1
ATOM 624 C CA . VAL A 1 98 ? 2.399 -2.928 0.239 1.00 96.44 98 VAL A CA 1
ATOM 625 C C . VAL A 1 98 ? 2.384 -3.111 1.751 1.00 96.44 98 VAL A C 1
ATOM 627 O O . VAL A 1 98 ? 1.783 -4.067 2.231 1.00 96.44 98 VAL A O 1
ATOM 630 N N . GLN A 1 99 ? 3.038 -2.233 2.507 1.00 94.94 99 GLN A N 1
ATOM 631 C CA . GLN A 1 99 ? 3.142 -2.323 3.965 1.00 94.94 99 GLN A CA 1
ATOM 632 C C . GLN A 1 99 ? 2.955 -0.939 4.599 1.00 94.94 99 GLN A C 1
ATOM 634 O O . GLN A 1 99 ? 3.795 -0.068 4.392 1.00 94.94 99 GLN A O 1
ATOM 639 N N . PRO A 1 100 ? 1.874 -0.692 5.353 1.00 94.06 100 PRO A N 1
ATOM 640 C CA . PRO A 1 100 ? 1.703 0.524 6.124 1.00 94.06 100 PRO A CA 1
ATOM 641 C C . PRO A 1 100 ? 2.432 0.415 7.464 1.00 94.06 100 PRO A C 1
ATOM 643 O O . PRO A 1 100 ? 2.401 -0.608 8.145 1.00 94.06 100 PRO A O 1
ATOM 646 N N . SER A 1 101 ? 3.022 1.522 7.876 1.00 91.75 101 SER A N 1
ATOM 647 C CA . SER A 1 101 ? 3.586 1.742 9.198 1.00 91.75 101 SER A CA 1
ATOM 648 C C . SER A 1 101 ? 2.877 2.936 9.824 1.00 91.75 101 SER A C 1
ATOM 650 O O . SER A 1 101 ? 2.719 3.979 9.191 1.00 91.75 101 SER A O 1
ATOM 652 N N . GLY A 1 102 ? 2.360 2.763 11.040 1.00 90.12 102 GLY A N 1
ATOM 653 C CA . GLY A 1 102 ? 1.718 3.854 11.768 1.00 90.12 102 GLY A CA 1
ATOM 654 C C . GLY A 1 102 ? 2.730 4.949 12.102 1.00 90.12 102 GLY A C 1
ATOM 655 O O . GLY A 1 102 ? 3.850 4.650 12.514 1.00 90.12 102 GLY A O 1
ATOM 656 N N . VAL A 1 103 ? 2.338 6.210 11.931 1.00 90.31 103 VAL A N 1
ATOM 657 C CA . VAL A 1 103 ? 3.140 7.380 12.308 1.00 90.31 103 VA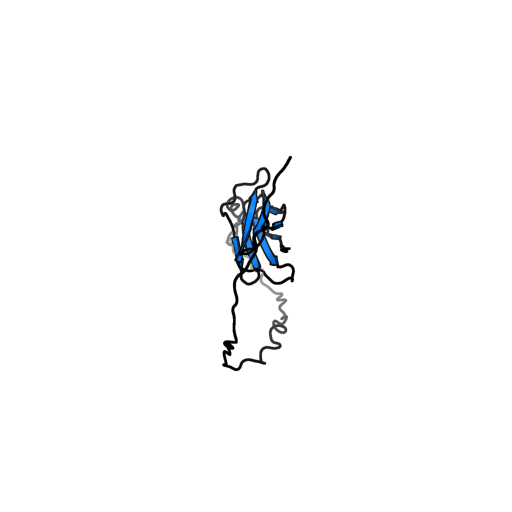L A CA 1
ATOM 658 C C . VAL A 1 103 ? 2.469 8.075 13.493 1.00 90.31 103 VAL A C 1
ATOM 660 O O . VAL A 1 103 ? 1.268 8.342 13.456 1.00 90.31 103 VAL A O 1
ATOM 663 N N . GLY A 1 104 ? 3.239 8.391 14.540 1.00 88.06 104 GLY A N 1
ATOM 664 C CA . GLY A 1 104 ? 2.716 9.026 15.755 1.00 88.06 104 GLY A CA 1
ATOM 665 C C . GLY A 1 104 ? 1.783 8.097 16.535 1.00 88.06 104 GLY A C 1
ATOM 666 O O . GLY A 1 104 ? 2.158 6.969 16.844 1.00 88.06 104 GLY A O 1
ATOM 667 N N . ASP A 1 105 ? 0.567 8.564 16.822 1.00 85.44 105 ASP A N 1
ATOM 668 C CA . ASP A 1 105 ? -0.441 7.848 17.623 1.00 85.44 105 ASP A CA 1
ATOM 669 C C . ASP A 1 105 ? -1.300 6.856 16.812 1.00 85.44 105 ASP A C 1
ATOM 671 O O . ASP A 1 105 ? -2.347 6.395 17.274 1.00 85.44 105 ASP A O 1
ATOM 675 N N . ALA A 1 106 ? -0.901 6.543 15.576 1.00 87.00 106 ALA A N 1
ATOM 676 C CA . ALA A 1 106 ? -1.653 5.638 14.716 1.00 87.00 106 ALA A CA 1
ATOM 677 C C . ALA A 1 106 ? -1.748 4.220 15.328 1.00 87.00 106 ALA A C 1
ATOM 679 O O . ALA A 1 106 ? -0.734 3.668 15.768 1.00 87.00 106 ALA A O 1
ATOM 680 N N . PRO A 1 107 ? -2.938 3.585 15.321 1.00 84.88 107 PRO A N 1
ATOM 681 C CA . PRO A 1 107 ? -3.105 2.233 15.845 1.00 84.88 107 PRO A CA 1
ATOM 682 C C . PRO A 1 107 ? -2.249 1.198 15.097 1.00 84.88 107 PRO A C 1
ATOM 684 O O . PRO A 1 107 ? -2.002 1.366 13.894 1.00 84.88 107 PRO A O 1
ATOM 687 N N . PRO A 1 108 ? -1.869 0.084 15.756 1.00 80.00 108 PRO A N 1
ATOM 688 C CA . PRO A 1 108 ? -1.156 -1.003 15.100 1.00 80.00 108 PRO A CA 1
ATOM 689 C C . PRO A 1 108 ? -1.974 -1.566 13.934 1.00 80.00 108 PRO A C 1
ATOM 691 O O . PRO A 1 108 ? -3.197 -1.723 14.010 1.00 80.00 108 PRO A O 1
ATOM 694 N N . VAL A 1 109 ? -1.280 -1.877 12.843 1.00 82.00 109 VAL A N 1
ATOM 695 C CA . VAL A 1 109 ? -1.897 -2.439 11.642 1.00 82.00 109 VAL A CA 1
ATOM 696 C C . VAL A 1 109 ? -2.151 -3.936 11.876 1.00 82.00 109 VAL A C 1
ATOM 698 O O . VAL A 1 109 ? -1.237 -4.638 12.305 1.00 82.00 109 VAL A O 1
ATOM 701 N N . PRO A 1 110 ? -3.369 -4.448 11.613 1.00 71.50 110 PRO A N 1
ATOM 702 C CA . PRO A 1 110 ? -3.706 -5.853 11.863 1.00 71.50 110 PRO A CA 1
ATOM 703 C C . PRO A 1 110 ? -3.001 -6.838 10.915 1.00 71.50 110 PRO A C 1
ATOM 705 O O . PRO A 1 110 ? -2.809 -7.996 11.269 1.00 71.50 110 PRO A O 1
ATOM 708 N N . GLU A 1 111 ? -2.627 -6.387 9.719 1.00 73.38 111 GLU A N 1
ATOM 709 C CA . GLU A 1 111 ? -1.961 -7.172 8.677 1.00 73.38 111 GLU A CA 1
ATOM 710 C C . GLU A 1 111 ? -0.568 -6.596 8.392 1.00 73.38 111 GLU A C 1
ATOM 712 O O . GLU A 1 111 ? -0.379 -5.382 8.381 1.00 73.38 111 GLU A O 1
ATOM 717 N N . LEU A 1 112 ? 0.413 -7.463 8.134 1.00 80.56 112 LEU A N 1
ATOM 718 C CA . LEU A 1 112 ? 1.802 -7.041 7.903 1.00 80.56 112 LEU A CA 1
ATOM 719 C C . LEU A 1 112 ? 2.038 -6.492 6.486 1.00 80.56 112 LEU A C 1
ATOM 721 O O . LEU A 1 112 ? 2.928 -5.662 6.296 1.00 80.56 112 LEU A O 1
ATOM 725 N N . ALA A 1 113 ? 1.287 -6.992 5.496 1.00 90.19 113 ALA A N 1
ATOM 726 C CA . ALA A 1 113 ? 1.413 -6.642 4.083 1.00 90.19 113 ALA A CA 1
ATOM 727 C C . ALA A 1 113 ? 0.142 -7.005 3.289 1.00 90.19 113 ALA A C 1
ATOM 729 O O . ALA A 1 113 ? -0.492 -8.020 3.578 1.00 90.19 113 ALA A O 1
ATOM 730 N N . VAL A 1 114 ? -0.160 -6.246 2.233 1.00 94.88 114 VAL A N 1
ATOM 731 C CA . VAL A 1 114 ? -1.103 -6.625 1.165 1.00 94.88 114 VAL A CA 1
ATOM 732 C C . VAL A 1 114 ? -0.321 -6.797 -0.128 1.00 94.88 114 VAL A C 1
ATOM 734 O O . VAL A 1 114 ? 0.581 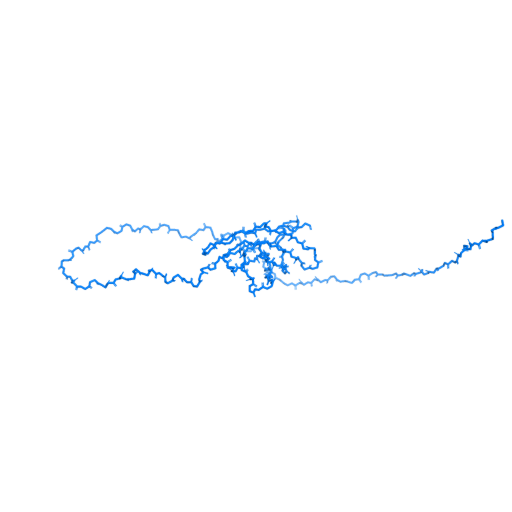-6.020 -0.425 1.00 94.88 114 VAL A O 1
ATOM 737 N N . THR A 1 115 ? -0.665 -7.823 -0.904 1.00 96.19 115 THR A N 1
ATOM 738 C CA . THR A 1 115 ? -0.038 -8.087 -2.205 1.00 96.19 115 THR A CA 1
ATOM 739 C C . THR A 1 115 ? -0.861 -7.461 -3.328 1.00 96.19 115 THR A C 1
ATOM 741 O O . THR A 1 115 ? -2.084 -7.610 -3.344 1.00 96.19 115 THR A O 1
ATOM 744 N N . THR A 1 116 ? -0.215 -6.781 -4.275 1.00 97.12 116 THR A N 1
ATOM 745 C CA . THR A 1 116 ? -0.903 -6.217 -5.445 1.00 97.12 116 THR A CA 1
ATOM 746 C C . THR A 1 116 ? -1.399 -7.300 -6.404 1.00 97.12 116 THR A C 1
ATOM 748 O O . THR A 1 116 ? -0.736 -8.317 -6.632 1.00 97.12 116 THR A O 1
ATOM 751 N N . GLY A 1 117 ? -2.570 -7.063 -6.997 1.00 96.31 117 GLY A N 1
ATOM 752 C CA . GLY A 1 117 ? -3.159 -7.911 -8.031 1.00 96.31 117 GLY A CA 1
ATOM 753 C C . GLY A 1 117 ? -2.423 -7.832 -9.371 1.00 96.31 117 GLY A C 1
ATOM 754 O O . GLY A 1 117 ? -1.500 -7.043 -9.557 1.00 96.31 117 GLY A O 1
ATOM 755 N N . VAL A 1 118 ? -2.860 -8.641 -10.340 1.00 96.38 118 VAL A N 1
ATOM 756 C CA . VAL A 1 118 ? -2.258 -8.717 -11.691 1.00 96.38 118 VAL A CA 1
ATOM 757 C C . VAL A 1 118 ? -2.310 -7.400 -12.475 1.00 96.38 118 VAL A C 1
ATOM 759 O O . VAL A 1 118 ? -1.503 -7.177 -13.370 1.00 96.38 118 VAL A O 1
ATOM 762 N N . ASP A 1 119 ? -3.244 -6.522 -12.128 1.00 95.31 119 ASP A N 1
ATOM 763 C CA . ASP A 1 119 ? -3.417 -5.175 -12.674 1.00 95.31 119 ASP A CA 1
ATOM 764 C C . ASP A 1 119 ? -2.727 -4.092 -11.822 1.00 95.31 119 ASP A C 1
ATOM 766 O O . ASP A 1 119 ? -2.951 -2.896 -12.013 1.00 95.31 119 ASP A O 1
ATOM 770 N N . GLY A 1 120 ? -1.888 -4.511 -10.871 1.00 96.62 120 GLY A N 1
ATOM 771 C CA . GLY A 1 120 ? -1.175 -3.645 -9.941 1.00 96.62 120 GLY A CA 1
ATOM 772 C C . GLY A 1 120 ? -2.060 -3.046 -8.853 1.00 96.62 120 GLY A C 1
ATOM 773 O O . GLY A 1 120 ? -1.567 -2.239 -8.067 1.00 96.62 120 GLY A O 1
ATOM 774 N N . THR A 1 121 ? -3.349 -3.397 -8.786 1.00 97.81 121 THR A N 1
ATOM 775 C CA . THR A 1 121 ? -4.259 -2.815 -7.796 1.00 97.81 121 THR A CA 1
ATOM 776 C C . THR A 1 121 ? -4.054 -3.397 -6.405 1.00 97.81 121 THR A C 1
ATOM 778 O O . THR A 1 121 ? -3.671 -4.554 -6.231 1.00 97.81 121 THR A O 1
ATOM 781 N N . TYR A 1 122 ? -4.344 -2.588 -5.394 1.00 96.06 122 TYR A N 1
ATOM 782 C CA . TYR A 1 122 ? -4.453 -3.033 -4.013 1.00 96.06 122 TYR A CA 1
ATOM 783 C C . TYR A 1 122 ? -5.562 -2.265 -3.297 1.00 96.06 122 TYR A C 1
ATOM 785 O O . TYR A 1 122 ? -5.957 -1.163 -3.694 1.00 96.06 122 TYR A O 1
ATOM 793 N N . ARG A 1 123 ? -6.067 -2.861 -2.218 1.00 95.31 123 ARG A N 1
ATOM 794 C CA . ARG A 1 123 ? -7.037 -2.243 -1.319 1.00 95.31 123 ARG A CA 1
ATOM 795 C C . ARG A 1 123 ? -6.787 -2.726 0.098 1.00 95.31 123 ARG A C 1
ATOM 797 O O . ARG A 1 123 ? -6.603 -3.918 0.314 1.00 95.31 123 ARG A O 1
ATOM 804 N N . TRP A 1 124 ? -6.862 -1.812 1.053 1.00 93.50 124 TRP A N 1
ATOM 805 C CA . TRP A 1 124 ? -6.703 -2.091 2.472 1.00 93.50 124 TRP A CA 1
ATOM 806 C C . TRP A 1 124 ? -7.738 -1.340 3.291 1.00 93.50 124 TRP A C 1
ATOM 808 O O . TRP A 1 124 ? -8.045 -0.191 2.991 1.00 93.50 124 TRP A O 1
ATOM 818 N N . SER A 1 125 ? -8.253 -1.960 4.348 1.00 93.00 125 SER A N 1
ATOM 819 C CA . SER A 1 125 ? -9.078 -1.293 5.355 1.00 93.00 125 SER A CA 1
ATOM 820 C C . SER A 1 125 ? -8.304 -1.091 6.660 1.00 93.00 125 SER A C 1
ATOM 822 O O . SER A 1 125 ? -8.020 -2.046 7.382 1.00 93.00 125 SER A O 1
ATOM 824 N N . LEU A 1 126 ? -7.988 0.165 6.976 1.00 91.38 126 LEU A N 1
ATOM 825 C CA . LEU A 1 126 ? -7.180 0.565 8.130 1.00 91.38 126 LEU A CA 1
ATOM 826 C C . LEU A 1 126 ? -8.036 1.295 9.166 1.00 91.38 126 LEU A C 1
ATOM 828 O O . LEU A 1 126 ? -9.082 1.865 8.849 1.00 91.38 126 LEU A O 1
ATOM 832 N N . ALA A 1 127 ? -7.610 1.249 10.427 1.00 92.19 127 ALA A N 1
ATOM 833 C CA . ALA A 1 127 ? -8.186 2.134 11.431 1.00 92.19 127 ALA A CA 1
ATOM 834 C C . ALA A 1 127 ? -7.867 3.598 11.065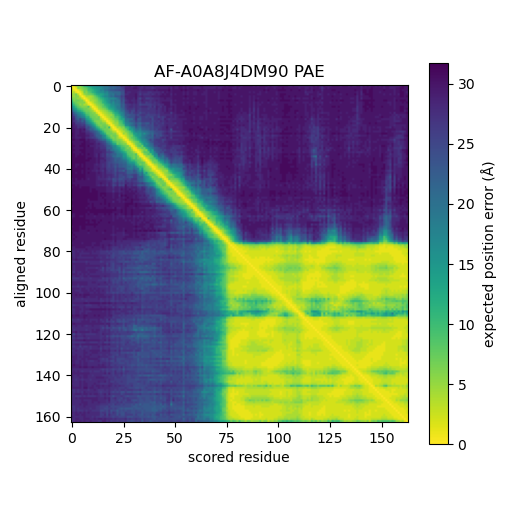 1.00 92.19 127 ALA A C 1
ATOM 836 O O . ALA A 1 127 ? -6.903 3.839 10.33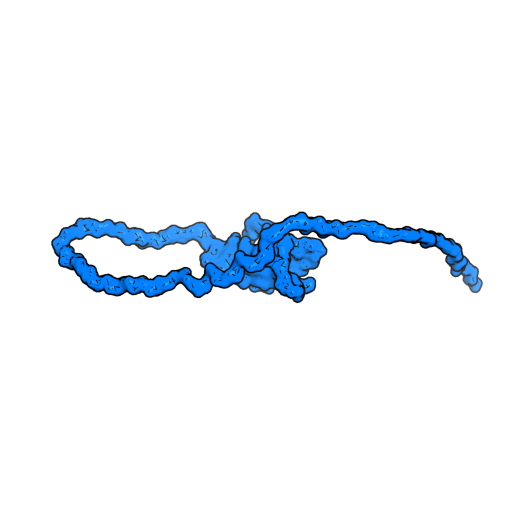5 1.00 92.19 127 ALA A O 1
ATOM 837 N N . PRO A 1 128 ? -8.653 4.576 11.537 1.00 92.62 128 PRO A N 1
ATOM 838 C CA . PRO A 1 128 ? -8.305 5.974 11.347 1.00 92.62 128 PRO A CA 1
ATOM 839 C C . PRO A 1 128 ? -6.941 6.294 11.970 1.00 92.62 128 PRO A C 1
ATOM 841 O O . PRO A 1 128 ? -6.651 5.867 13.089 1.00 92.62 128 PRO A O 1
ATOM 844 N N . GLY A 1 129 ? -6.107 7.030 11.243 1.00 92.94 129 GLY A N 1
ATOM 845 C CA . GLY A 1 129 ? -4.731 7.321 11.637 1.00 92.94 129 GLY A CA 1
ATOM 846 C C . GLY A 1 129 ? -3.861 7.733 10.455 1.00 92.94 129 GLY A C 1
ATOM 847 O O . GLY A 1 129 ? -4.290 7.685 9.303 1.00 92.94 129 GLY A O 1
ATOM 848 N N . THR A 1 130 ? -2.628 8.139 10.744 1.00 94.38 130 THR A N 1
ATOM 849 C CA . THR A 1 130 ? -1.644 8.512 9.722 1.00 94.38 130 THR A CA 1
ATOM 850 C C . THR A 1 130 ? -0.666 7.368 9.507 1.00 94.38 130 THR A C 1
ATOM 852 O O . THR A 1 130 ? -0.072 6.867 10.461 1.00 94.38 130 THR A O 1
ATOM 855 N N . TYR A 1 131 ? -0.478 6.971 8.253 1.00 94.50 131 TYR A N 1
ATOM 856 C CA . TYR A 1 131 ? 0.352 5.830 7.884 1.00 94.50 131 TYR A CA 1
ATOM 857 C C . TYR A 1 131 ? 1.384 6.213 6.825 1.00 94.50 131 TYR A C 1
ATOM 859 O O . TYR A 1 131 ? 1.063 6.907 5.862 1.00 94.50 131 TYR A O 1
ATOM 867 N N . GLN A 1 132 ? 2.609 5.719 6.982 1.00 95.50 132 GLN A N 1
ATOM 868 C CA . GLN A 1 132 ? 3.629 5.716 5.941 1.00 95.50 132 GLN A CA 1
ATOM 869 C C . GLN A 1 132 ? 3.650 4.347 5.271 1.00 95.50 132 GLN A C 1
ATOM 871 O O . GLN A 1 132 ? 3.754 3.329 5.952 1.00 95.50 132 GLN A O 1
ATOM 876 N N . PHE A 1 133 ? 3.541 4.307 3.949 1.00 95.38 133 PHE A N 1
ATOM 877 C CA . PHE A 1 133 ? 3.518 3.069 3.180 1.00 95.38 133 PHE A CA 1
ATOM 878 C C . PHE A 1 133 ? 4.900 2.765 2.610 1.00 95.38 133 PHE A C 1
ATOM 880 O O . PHE A 1 133 ? 5.603 3.646 2.126 1.00 95.38 133 PHE A O 1
ATOM 887 N N . THR A 1 134 ? 5.268 1.494 2.605 1.00 96.00 134 THR A N 1
ATOM 888 C CA . THR A 1 134 ? 6.436 0.971 1.905 1.00 96.00 134 THR A CA 1
ATOM 889 C C . THR A 1 134 ? 5.956 -0.076 0.915 1.00 96.00 134 THR A C 1
ATOM 891 O O . THR A 1 134 ? 5.248 -1.011 1.283 1.00 96.00 134 THR A O 1
ATOM 894 N N . VAL A 1 135 ? 6.311 0.091 -0.353 1.00 97.25 135 VAL A N 1
ATOM 895 C CA . VAL A 1 135 ? 5.955 -0.825 -1.435 1.00 97.25 135 VAL A CA 1
ATOM 896 C C . VAL A 1 135 ? 7.212 -1.521 -1.929 1.00 97.25 135 VAL A C 1
ATOM 898 O O . VAL A 1 135 ? 8.135 -0.867 -2.406 1.00 97.25 135 VAL A O 1
ATOM 901 N N . THR A 1 136 ? 7.242 -2.846 -1.841 1.00 96.50 136 THR A N 1
ATOM 902 C CA . THR A 1 136 ? 8.375 -3.671 -2.265 1.00 96.50 136 THR A CA 1
ATOM 903 C C . THR A 1 136 ? 7.938 -4.589 -3.408 1.00 96.50 136 THR A C 1
ATOM 905 O O . THR A 1 136 ? 7.142 -5.500 -3.174 1.00 96.50 136 THR A O 1
ATOM 908 N N . PRO A 1 137 ? 8.408 -4.383 -4.650 1.00 95.50 137 PRO A N 1
ATOM 909 C CA . PRO A 1 137 ? 8.148 -5.319 -5.741 1.00 95.50 137 PRO A CA 1
ATOM 910 C C . PRO A 1 137 ? 8.850 -6.658 -5.499 1.00 95.50 137 PRO A C 1
ATOM 912 O O . PRO A 1 137 ? 9.860 -6.732 -4.796 1.00 95.50 137 PRO A O 1
ATOM 915 N N . ALA A 1 138 ? 8.359 -7.717 -6.142 1.00 91.81 138 ALA A N 1
ATOM 916 C CA . ALA A 1 138 ? 9.004 -9.023 -6.091 1.00 91.81 138 ALA A CA 1
ATOM 917 C C . ALA A 1 138 ? 10.453 -8.937 -6.611 1.00 91.81 138 ALA A C 1
ATOM 919 O O . ALA A 1 138 ? 10.691 -8.699 -7.793 1.00 91.81 138 ALA A O 1
ATOM 920 N N . GLY A 1 139 ? 11.424 -9.117 -5.710 1.00 88.44 139 GLY A N 1
ATOM 921 C CA . GLY A 1 139 ? 12.852 -9.095 -6.040 1.00 88.44 139 GLY A CA 1
ATOM 922 C C . GLY A 1 139 ? 13.456 -7.711 -6.306 1.00 88.44 139 GLY A C 1
ATOM 923 O O . GLY A 1 139 ? 14.587 -7.651 -6.783 1.00 88.44 139 GLY A O 1
ATOM 924 N N . GLY A 1 140 ? 12.747 -6.615 -6.015 1.00 90.44 140 GLY A N 1
ATOM 925 C CA . GLY A 1 140 ? 13.281 -5.255 -6.166 1.00 90.44 140 GLY A CA 1
ATOM 926 C C . GLY A 1 140 ? 13.409 -4.495 -4.846 1.00 90.44 140 GLY A C 1
ATOM 927 O O . GLY A 1 140 ? 13.241 -5.053 -3.762 1.00 90.44 140 GLY A O 1
ATOM 928 N N . ALA A 1 141 ? 13.742 -3.207 -4.946 1.00 93.12 141 ALA A N 1
ATOM 929 C CA . ALA A 1 141 ? 13.974 -2.351 -3.788 1.00 93.12 141 ALA A CA 1
ATOM 930 C C . ALA A 1 141 ? 12.664 -1.749 -3.236 1.00 93.12 141 ALA A C 1
ATOM 932 O O . ALA A 1 141 ? 11.771 -1.408 -4.018 1.00 93.12 141 ALA A O 1
ATOM 933 N N . PRO A 1 142 ? 12.549 -1.578 -1.906 1.00 94.56 142 PRO A N 1
ATOM 934 C CA . PRO A 1 142 ? 11.410 -0.905 -1.296 1.00 94.56 142 PRO A CA 1
ATOM 935 C C . PRO A 1 142 ? 11.340 0.567 -1.724 1.00 94.56 142 PRO A C 1
ATOM 937 O O . PRO A 1 142 ? 12.352 1.262 -1.795 1.00 94.56 142 PRO A O 1
ATOM 940 N N . THR A 1 143 ? 10.127 1.047 -1.979 1.00 96.25 143 THR A N 1
ATOM 941 C CA . THR A 1 143 ? 9.806 2.447 -2.272 1.00 96.25 143 THR A CA 1
ATOM 942 C C . THR A 1 143 ? 8.843 2.966 -1.215 1.00 96.25 143 THR A C 1
ATOM 944 O O . THR A 1 143 ? 7.794 2.368 -0.987 1.00 96.25 143 THR A O 1
ATOM 947 N N . GLU A 1 144 ? 9.174 4.079 -0.570 1.00 95.31 144 GLU A N 1
ATOM 948 C CA . GLU A 1 144 ? 8.266 4.724 0.378 1.00 95.31 144 GLU A CA 1
ATOM 949 C C . GLU A 1 144 ? 7.210 5.586 -0.329 1.00 95.31 144 GLU A C 1
ATOM 951 O O . GLU A 1 144 ? 7.485 6.241 -1.336 1.00 95.31 144 GLU A O 1
ATOM 956 N N . ALA A 1 145 ? 6.000 5.599 0.224 1.00 93.94 145 ALA A N 1
ATOM 957 C CA . ALA A 1 145 ? 4.856 6.367 -0.239 1.00 93.94 145 ALA A CA 1
ATOM 958 C C . ALA A 1 145 ? 4.054 6.902 0.961 1.00 93.94 145 ALA A C 1
ATOM 960 O O . ALA A 1 145 ? 3.716 6.154 1.873 1.00 93.94 145 ALA A O 1
ATOM 961 N N . GLY A 1 146 ? 3.712 8.191 0.949 1.00 88.44 146 GLY A N 1
ATOM 962 C CA . GLY A 1 146 ? 3.014 8.853 2.059 1.00 88.44 146 GLY A CA 1
ATOM 963 C C . GLY A 1 146 ? 3.845 9.958 2.731 1.00 88.44 146 GLY A C 1
ATOM 964 O O . GLY A 1 146 ? 4.868 10.370 2.173 1.00 88.44 146 GLY A O 1
ATOM 965 N N . PRO A 1 147 ? 3.400 10.476 3.895 1.00 92.81 147 PRO A N 1
ATOM 966 C CA . PRO A 1 147 ? 2.358 9.915 4.764 1.00 92.81 147 PRO A CA 1
ATOM 967 C C . PRO A 1 147 ? 0.934 10.098 4.221 1.00 92.81 147 PRO A C 1
ATOM 969 O O . PRO A 1 147 ? 0.647 11.048 3.496 1.00 92.81 147 PRO A O 1
ATOM 972 N N . VAL A 1 148 ? 0.031 9.193 4.598 1.00 95.38 148 VAL A N 1
ATOM 973 C CA . VAL A 1 148 ? -1.390 9.214 4.229 1.00 95.38 148 VAL A CA 1
ATOM 974 C C . VAL A 1 148 ? -2.258 9.175 5.480 1.00 95.38 148 VAL A C 1
ATOM 976 O O . VAL A 1 148 ? -2.126 8.277 6.311 1.00 95.38 148 VAL A O 1
ATOM 979 N N . THR A 1 149 ? -3.178 10.130 5.588 1.00 95.25 149 THR A N 1
ATOM 980 C CA . THR A 1 149 ? -4.179 10.177 6.658 1.00 95.25 149 THR A CA 1
ATOM 981 C C . THR A 1 149 ? -5.421 9.400 6.244 1.00 95.25 149 THR A C 1
ATOM 983 O O . THR A 1 149 ? -6.039 9.697 5.225 1.00 95.25 149 THR A O 1
ATOM 986 N N . VAL A 1 150 ? -5.796 8.417 7.054 1.00 94.19 150 VAL A N 1
ATOM 987 C CA . VAL A 1 150 ? -7.001 7.607 6.889 1.00 94.19 150 VAL A CA 1
ATOM 988 C C . VAL A 1 150 ? -8.054 8.088 7.879 1.00 94.19 150 VAL A C 1
ATOM 990 O O . VAL A 1 150 ? -7.805 8.127 9.084 1.00 94.19 150 VAL A O 1
ATOM 993 N N . THR A 1 151 ? -9.244 8.406 7.378 1.00 93.31 151 THR A N 1
ATOM 994 C CA . THR A 1 151 ? -10.411 8.790 8.185 1.00 93.31 151 THR A CA 1
ATOM 995 C C . THR A 1 151 ? -11.475 7.696 8.112 1.00 93.31 151 THR A C 1
ATOM 997 O O . THR A 1 151 ? -11.590 6.981 7.116 1.00 93.31 151 THR A O 1
ATOM 1000 N N . ALA A 1 152 ? -12.254 7.539 9.181 1.00 92.50 152 ALA A N 1
ATOM 1001 C CA . ALA A 1 152 ? -13.335 6.562 9.249 1.00 92.50 152 ALA A CA 1
ATOM 1002 C C . ALA A 1 152 ? -14.360 6.760 8.123 1.00 92.50 152 ALA A C 1
ATOM 1004 O O . ALA A 1 152 ? -14.904 7.849 7.977 1.00 92.50 152 ALA A O 1
ATOM 1005 N N . GLY A 1 153 ? -14.664 5.701 7.368 1.00 90.19 153 GLY A N 1
ATOM 1006 C CA . GLY A 1 153 ? -15.657 5.743 6.288 1.00 90.19 153 GLY A CA 1
ATOM 1007 C C . GLY A 1 153 ? -15.155 6.322 4.961 1.00 90.19 153 GLY A C 1
ATOM 1008 O O . GLY A 1 153 ? -15.799 6.094 3.938 1.00 90.19 153 GLY A O 1
ATOM 1009 N N . ASP A 1 154 ? -13.992 6.975 4.949 1.00 91.38 154 ASP A N 1
ATOM 1010 C CA . ASP A 1 154 ? -13.408 7.533 3.732 1.00 91.38 154 ASP A CA 1
ATOM 1011 C C . ASP A 1 154 ? -12.614 6.483 2.949 1.00 91.38 154 ASP A C 1
ATOM 1013 O O . ASP A 1 154 ? -12.098 5.502 3.496 1.00 91.38 154 ASP A O 1
ATOM 1017 N N . THR A 1 155 ? -12.502 6.701 1.637 1.00 93.62 155 THR A N 1
ATOM 1018 C CA . THR A 1 155 ? -11.579 5.962 0.771 1.00 93.62 155 THR A CA 1
ATOM 1019 C C . THR A 1 155 ? -10.537 6.915 0.210 1.00 93.62 155 THR A C 1
ATOM 1021 O O . THR A 1 155 ? -10.879 7.879 -0.471 1.00 93.62 155 THR A O 1
ATOM 1024 N N . VAL A 1 156 ? -9.268 6.629 0.484 1.00 95.94 156 VAL A N 1
ATOM 1025 C CA . VAL A 1 156 ? -8.123 7.395 -0.002 1.00 95.94 156 VAL A CA 1
ATOM 1026 C C . VAL A 1 156 ? -7.459 6.646 -1.149 1.00 95.94 156 VAL A C 1
ATOM 1028 O O . VAL A 1 156 ? -7.184 5.448 -1.041 1.00 95.94 156 VAL A O 1
ATOM 1031 N N . THR A 1 157 ? -7.179 7.357 -2.240 1.00 96.88 157 THR A N 1
ATOM 1032 C CA . THR A 1 157 ? -6.435 6.806 -3.375 1.00 96.88 157 THR A CA 1
ATOM 1033 C C . THR A 1 157 ? -4.941 7.086 -3.227 1.00 96.88 157 THR A C 1
ATOM 1035 O O . THR A 1 157 ? -4.549 8.245 -3.102 1.00 96.88 157 THR A O 1
ATOM 1038 N N . LEU A 1 158 ? -4.110 6.043 -3.269 1.00 96.88 158 LEU A N 1
ATOM 1039 C CA . LEU A 1 158 ? -2.650 6.134 -3.229 1.00 96.88 158 LEU A CA 1
ATOM 1040 C C . LEU A 1 158 ? -2.041 5.309 -4.372 1.00 96.88 158 LEU A C 1
ATOM 1042 O O . LEU A 1 158 ? -1.847 4.099 -4.257 1.00 96.88 158 LEU A O 1
ATOM 1046 N N . ASP A 1 159 ? -1.709 5.974 -5.472 1.00 96.69 159 ASP A N 1
ATOM 1047 C CA . ASP A 1 159 ? -0.957 5.354 -6.561 1.00 96.69 159 ASP A CA 1
ATOM 1048 C C . ASP A 1 159 ? 0.548 5.510 -6.323 1.00 96.69 159 ASP A C 1
ATOM 1050 O O . ASP A 1 159 ? 1.027 6.584 -5.955 1.00 96.69 159 ASP A O 1
ATOM 1054 N N . VAL A 1 160 ? 1.306 4.438 -6.549 1.00 96.81 160 VAL A N 1
ATOM 1055 C CA . VAL A 1 160 ? 2.751 4.392 -6.296 1.00 96.81 160 VAL A CA 1
ATOM 1056 C C . VAL A 1 160 ? 3.485 4.042 -7.581 1.00 96.81 160 VAL A C 1
ATOM 1058 O O . VAL A 1 160 ? 3.125 3.095 -8.277 1.00 96.81 160 VAL A O 1
ATOM 1061 N N . ARG A 1 161 ? 4.541 4.800 -7.890 1.00 96.19 161 ARG A N 1
ATOM 1062 C CA . ARG A 1 161 ? 5.471 4.495 -8.982 1.00 96.19 161 ARG A CA 1
ATOM 1063 C C . ARG A 1 161 ? 6.801 4.026 -8.421 1.00 96.19 161 ARG A C 1
ATOM 1065 O O . ARG A 1 161 ? 7.451 4.771 -7.689 1.00 96.19 161 ARG A O 1
ATOM 1072 N N . LEU A 1 162 ? 7.196 2.819 -8.800 1.00 93.75 162 LEU A N 1
ATOM 1073 C CA . LEU A 1 162 ? 8.504 2.259 -8.485 1.00 93.75 162 LEU A CA 1
ATOM 1074 C C . LEU A 1 162 ? 9.566 2.886 -9.399 1.00 93.75 162 LEU A C 1
ATOM 1076 O O . LEU A 1 162 ? 9.263 3.256 -10.537 1.00 93.75 162 LEU A O 1
ATOM 1080 N N . ARG A 1 163 ? 10.788 3.040 -8.886 1.00 84.50 163 ARG A N 1
ATOM 1081 C CA . ARG A 1 163 ? 11.919 3.651 -9.599 1.00 84.50 163 ARG A CA 1
ATOM 1082 C C . ARG A 1 163 ? 13.012 2.647 -9.914 1.00 84.50 163 ARG A C 1
ATOM 1084 O O . ARG A 1 163 ? 13.151 1.678 -9.139 1.00 84.50 163 ARG A O 1
#